Protein AF-A0A519THT0-F1 (afdb_monomer)

Nearest PDB structures (foldseek):
  8hnq-assembly1_A  TM=5.174E-01  e=2.083E-07  Devosia sp. D6-9
  3uyi-assembly1_A-2  TM=4.820E-01  e=3.586E-03  Rauvolfia serpentina
  7ot8-assembly1_A  TM=5.980E-01  e=1.316E+00  synthetic construct
  2n75-assembly1_A  TM=4.771E-01  e=3.332E+00  synthetic construct
  2rgw-assembly1_A  TM=4.534E-01  e=4.961E+00  unclassified

Secondary structure (DSSP, 8-state):
---------SEEEETTTEEEES--EEGGGSSSGGG-SS-S-HHHHHHHHHHHHHTT---EE-BS-S-TTS-HHHHHHHHHHHHHTTS-S-EEEES--HHHHHHHHTTS-EEEEE----SS----

Solvent-accessible surface area (backbone atoms only — not comparable to full-atom values): 7586 Å² total; per-residue (Å²): 134,84,83,78,75,82,81,74,68,68,55,46,64,50,96,81,78,46,74,30,36,61,61,58,43,70,51,61,78,52,33,12,80,92,47,37,28,73,35,95,50,61,68,57,35,49,51,52,54,52,50,43,43,76,74,56,32,72,35,75,48,57,54,72,66,38,43,92,91,62,63,65,67,60,55,47,53,50,53,41,48,39,34,75,72,64,79,34,94,79,43,35,39,31,76,68,56,72,67,56,49,56,56,48,53,77,69,44,75,70,79,45,75,54,59,77,70,49,98,93,37,80,68,128

Foldseek 3Di:
DDPPPPDDDQWDDDPNHDIFGPDAAELQVCAPDPSAHHHPDNVVSVVVVVVCVVVRGPHYDYALGRYDPDDSVVSLQVVLVCCVVVVDVAYEHEQDDPVVQVVSVVRDDHPYYHYDDDPVDHDD

Mean predicted aligned error: 9.35 Å

Structure (mmCIF, N/CA/C/O backbone):
data_AF-A0A519THT0-F1
#
_entry.id   AF-A0A519THT0-F1
#
loop_
_atom_site.group_PDB
_atom_site.id
_atom_site.type_symbol
_atom_site.label_atom_id
_atom_site.label_alt_id
_atom_site.label_comp_id
_atom_site.label_asym_id
_atom_site.label_entity_id
_atom_site.label_seq_id
_atom_site.pdbx_PDB_ins_code
_atom_site.Cartn_x
_atom_site.Cartn_y
_atom_site.Cartn_z
_atom_site.occupancy
_atom_site.B_iso_or_equiv
_atom_site.auth_seq_id
_atom_site.auth_comp_id
_atom_site.auth_asym_id
_atom_site.auth_atom_id
_atom_site.pdbx_PDB_model_num
ATOM 1 N N . MET A 1 1 ? -19.503 -31.450 26.433 1.00 46.41 1 MET A N 1
ATOM 2 C CA . MET A 1 1 ? -18.396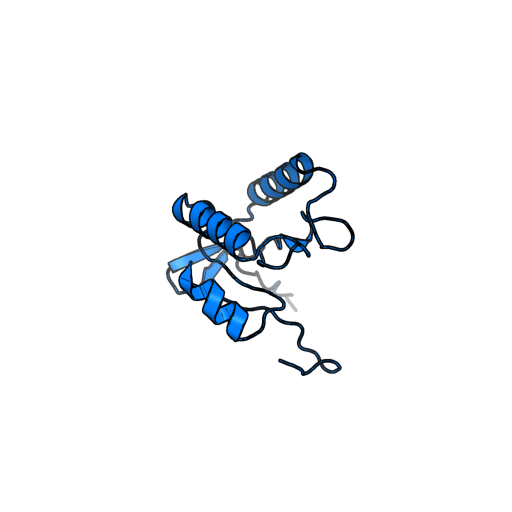 -30.512 26.153 1.00 46.41 1 MET A CA 1
ATOM 3 C C . MET A 1 1 ? -18.936 -29.473 25.184 1.00 46.41 1 MET A C 1
ATOM 5 O O . MET A 1 1 ? -19.225 -29.839 24.055 1.00 46.41 1 MET A O 1
ATOM 9 N N . ALA A 1 2 ? -19.204 -28.247 25.638 1.00 48.91 2 ALA A N 1
ATOM 10 C CA . ALA A 1 2 ? -19.661 -27.181 24.749 1.00 48.91 2 ALA A CA 1
ATOM 11 C C . ALA A 1 2 ? -18.445 -26.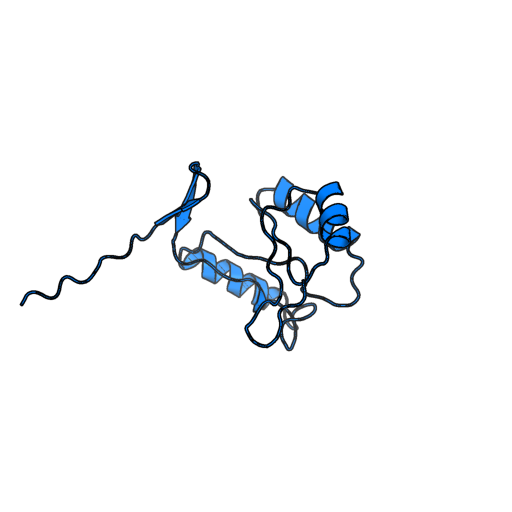638 23.994 1.00 48.91 2 ALA A C 1
ATOM 13 O O . ALA A 1 2 ? -17.479 -26.198 24.614 1.00 48.91 2 ALA A O 1
ATOM 14 N N . THR A 1 3 ? -18.465 -26.734 22.670 1.00 49.28 3 THR A N 1
ATOM 15 C CA . THR A 1 3 ? -17.427 -26.172 21.811 1.00 49.28 3 THR A CA 1
ATOM 16 C C . THR A 1 3 ? -17.593 -24.659 21.825 1.00 49.28 3 THR A C 1
ATOM 18 O O . THR A 1 3 ? -18.496 -24.123 21.188 1.00 49.28 3 THR A O 1
ATOM 21 N N . THR A 1 4 ? -16.770 -23.957 22.597 1.00 54.94 4 THR A N 1
ATOM 22 C CA . THR A 1 4 ? -16.715 -22.497 22.550 1.00 54.94 4 THR A CA 1
ATOM 23 C C . THR A 1 4 ? -16.093 -22.112 21.212 1.00 54.94 4 THR A C 1
ATOM 25 O O . THR A 1 4 ? -14.878 -22.195 21.038 1.00 54.94 4 THR A O 1
ATOM 28 N N . THR A 1 5 ? -16.912 -21.743 20.229 1.00 58.72 5 THR A N 1
ATOM 29 C CA . THR A 1 5 ? -16.418 -21.128 18.997 1.00 58.72 5 THR A CA 1
ATOM 30 C C . THR A 1 5 ? -15.778 -19.808 19.402 1.00 58.72 5 THR A C 1
ATOM 32 O O . THR A 1 5 ? -16.471 -18.885 19.829 1.00 58.72 5 THR A O 1
ATOM 35 N N . ALA A 1 6 ? -14.449 -19.728 19.354 1.00 57.91 6 ALA A N 1
ATOM 36 C CA . ALA A 1 6 ? -13.750 -18.479 19.606 1.00 57.91 6 ALA A CA 1
ATOM 37 C C . ALA A 1 6 ? -14.253 -17.435 18.595 1.00 57.91 6 ALA A C 1
ATOM 39 O O . ALA A 1 6 ? -14.012 -17.548 17.394 1.00 57.91 6 ALA A O 1
ATOM 40 N N . SER A 1 7 ? -15.007 -16.450 19.083 1.00 71.75 7 SER A N 1
ATOM 41 C CA . SER A 1 7 ? -15.463 -15.308 18.298 1.00 71.75 7 SER A CA 1
ATOM 42 C C . SER A 1 7 ? -14.260 -14.417 18.025 1.00 71.75 7 SER A C 1
ATOM 44 O O . SER A 1 7 ? -13.730 -13.774 18.932 1.00 71.75 7 SER A O 1
ATOM 46 N N . TYR A 1 8 ? -13.819 -14.389 16.775 1.00 72.50 8 TYR A N 1
ATOM 47 C CA . TYR A 1 8 ? -12.739 -13.519 16.351 1.00 72.50 8 TYR A CA 1
ATOM 48 C C . TYR A 1 8 ? -13.248 -12.061 16.248 1.00 72.50 8 TYR A C 1
ATOM 50 O O . TYR A 1 8 ? -14.294 -11.845 15.631 1.00 72.50 8 TYR A O 1
ATOM 58 N N . PRO A 1 9 ? -12.564 -11.044 16.819 1.00 81.88 9 PRO A N 1
ATOM 59 C CA . PRO A 1 9 ? -13.058 -9.669 16.775 1.00 81.88 9 PRO A CA 1
ATOM 60 C C . PRO A 1 9 ? -13.040 -9.128 15.342 1.00 81.88 9 PRO A C 1
ATOM 62 O O . PRO A 1 9 ? -11.991 -9.122 14.693 1.00 81.88 9 PRO A O 1
ATOM 65 N N . ALA A 1 10 ? -14.184 -8.622 14.875 1.00 89.06 10 ALA A N 1
ATOM 66 C CA . ALA A 1 10 ? -14.337 -8.086 13.521 1.00 89.06 10 ALA A CA 1
ATOM 67 C C . ALA A 1 10 ? -13.394 -6.905 13.225 1.00 89.06 10 ALA A C 1
ATOM 69 O O . ALA A 1 10 ? -13.063 -6.668 12.066 1.00 89.06 10 ALA A O 1
ATOM 70 N N . THR A 1 11 ? -12.925 -6.205 14.262 1.00 91.19 11 THR A N 1
ATOM 71 C CA . THR A 1 11 ? -12.049 -5.035 14.157 1.00 91.19 11 THR A CA 1
ATOM 72 C C . THR A 1 11 ? -10.774 -5.167 14.992 1.00 91.19 11 THR A C 1
ATOM 74 O O . THR A 1 11 ? -10.653 -6.039 15.862 1.00 91.19 11 THR A O 1
ATOM 77 N N . PHE A 1 12 ? -9.794 -4.314 14.702 1.00 89.38 12 PHE A N 1
ATOM 78 C CA . PHE A 1 12 ? -8.540 -4.163 15.436 1.00 89.38 12 PHE A CA 1
ATOM 79 C C . PHE A 1 12 ? -8.086 -2.707 15.429 1.00 89.38 12 PHE A C 1
ATOM 81 O O . PHE A 1 12 ? -8.237 -2.034 14.414 1.00 89.38 12 PHE A O 1
ATOM 88 N N . THR A 1 13 ? -7.494 -2.238 16.524 1.00 89.75 13 THR A N 1
ATOM 89 C CA . THR A 1 13 ? -6.935 -0.885 16.604 1.00 89.75 13 THR A CA 1
ATOM 90 C C . THR A 1 13 ? -5.418 -0.942 16.467 1.00 89.75 13 THR A C 1
ATOM 92 O O . THR A 1 13 ? -4.723 -1.466 17.335 1.00 89.75 13 THR A O 1
ATOM 95 N N . ILE A 1 14 ? -4.911 -0.401 15.364 1.00 82.94 14 ILE A N 1
ATOM 96 C CA . ILE A 1 14 ? -3.488 -0.204 15.087 1.00 82.94 14 ILE A CA 1
ATOM 97 C C . ILE A 1 14 ? -3.082 1.146 15.687 1.00 82.94 14 ILE A C 1
ATOM 99 O O . ILE A 1 14 ? -3.808 2.125 15.536 1.00 82.94 14 ILE A O 1
ATOM 103 N N . GLY A 1 15 ? -1.956 1.205 16.401 1.00 79.62 15 GLY A N 1
ATOM 104 C CA . GLY A 1 15 ? -1.402 2.470 16.916 1.00 79.62 15 GLY A CA 1
ATOM 105 C C . GLY A 1 15 ? -2.225 3.178 18.005 1.00 79.62 15 GLY A C 1
ATOM 106 O O . GLY A 1 15 ? -1.817 4.229 18.480 1.00 79.62 15 GLY A O 1
ATOM 107 N N . GLY A 1 16 ? -3.348 2.598 18.442 1.00 86.44 16 GLY A N 1
ATOM 108 C CA . GLY A 1 16 ? -4.235 3.162 19.468 1.00 86.44 16 GLY A CA 1
ATOM 109 C C . GLY A 1 16 ? -5.341 4.080 18.934 1.00 86.44 16 GLY A C 1
ATOM 110 O O . GLY A 1 16 ? -6.281 4.370 19.669 1.00 86.44 16 GLY A O 1
ATOM 111 N N . ASP A 1 17 ? -5.286 4.479 17.665 1.00 83.81 17 ASP A N 1
ATOM 112 C CA . ASP A 1 17 ? -6.198 5.463 17.069 1.00 83.81 17 ASP A CA 1
ATOM 113 C C . ASP A 1 17 ? -6.766 5.043 15.698 1.00 83.81 17 ASP A C 1
ATOM 115 O O . ASP A 1 17 ? -7.796 5.565 15.266 1.00 83.81 17 ASP A O 1
ATOM 119 N N . LEU A 1 18 ? -6.159 4.066 15.014 1.00 81.69 18 LEU A N 1
ATOM 120 C CA . LEU A 1 18 ? -6.635 3.550 13.731 1.00 81.69 18 LEU A CA 1
ATOM 121 C C . LEU A 1 18 ? -7.369 2.220 13.912 1.00 81.69 18 LEU A C 1
ATOM 123 O O . LEU A 1 18 ? -6.758 1.156 13.963 1.00 81.69 18 LEU A O 1
ATOM 127 N N . THR A 1 19 ? -8.699 2.267 13.965 1.00 88.69 19 THR A N 1
ATOM 128 C CA . THR A 1 19 ? -9.515 1.045 13.971 1.00 88.69 19 THR A CA 1
ATOM 129 C C . THR A 1 19 ? -9.796 0.572 12.549 1.00 88.69 19 THR A C 1
ATOM 131 O O . THR A 1 19 ? -10.405 1.288 11.759 1.00 88.69 19 THR A O 1
ATOM 134 N N . VAL A 1 20 ? -9.378 -0.653 12.241 1.00 87.12 20 VAL A N 1
ATOM 135 C CA . VAL A 1 20 ? -9.595 -1.334 10.960 1.00 87.12 20 VAL A CA 1
ATOM 136 C C . VAL A 1 20 ? -10.473 -2.563 11.150 1.00 87.12 20 VAL A C 1
ATOM 138 O O . VAL A 1 20 ? -10.528 -3.142 12.236 1.00 87.12 20 VAL A O 1
ATOM 141 N N . ASN A 1 21 ? -11.138 -2.994 10.086 1.00 88.06 21 ASN A N 1
ATOM 142 C CA . ASN A 1 21 ? -11.699 -4.331 9.997 1.00 88.06 21 ASN A CA 1
ATOM 143 C C . ASN A 1 21 ? -10.546 -5.324 9.907 1.00 88.06 21 ASN A C 1
ATOM 145 O O . ASN A 1 21 ? -9.500 -5.035 9.328 1.00 88.06 21 ASN A O 1
ATOM 149 N N . ARG A 1 22 ? -10.706 -6.496 10.521 1.00 87.25 22 ARG A N 1
ATOM 150 C CA . ARG A 1 22 ? -9.577 -7.417 10.634 1.00 87.25 22 ARG A CA 1
ATOM 151 C C . ARG A 1 22 ? -9.111 -7.943 9.279 1.00 87.25 22 ARG A C 1
ATOM 153 O O . ARG A 1 22 ? -7.923 -8.174 9.080 1.00 87.25 22 ARG A O 1
ATOM 160 N N . LEU A 1 23 ? -10.044 -8.163 8.362 1.00 85.56 23 LEU A N 1
ATOM 161 C CA . LEU A 1 23 ? -9.699 -8.608 7.022 1.00 85.5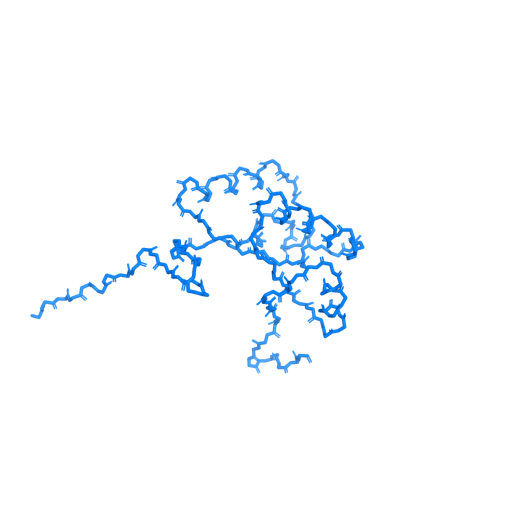6 23 LEU A CA 1
ATOM 162 C C . LEU A 1 23 ? -9.234 -7.402 6.201 1.00 85.56 23 LEU A C 1
ATOM 164 O O . LEU A 1 23 ? -10.031 -6.528 5.862 1.00 85.56 23 LEU A O 1
ATOM 168 N N . GLY A 1 24 ? -7.932 -7.371 5.920 1.00 85.00 24 GLY A N 1
ATOM 169 C CA . GLY A 1 24 ? -7.307 -6.431 4.997 1.00 85.00 24 GLY A CA 1
ATOM 170 C C . GLY A 1 24 ? -7.190 -6.992 3.577 1.00 85.00 24 GLY A C 1
ATOM 171 O O . GLY A 1 24 ? -7.458 -8.170 3.334 1.00 85.00 24 GLY A O 1
ATOM 172 N N . TYR A 1 25 ? -6.750 -6.154 2.642 1.00 84.56 25 TYR A N 1
ATOM 173 C CA . TYR A 1 25 ? -6.476 -6.536 1.256 1.00 84.56 25 TYR A CA 1
ATOM 174 C C . TYR A 1 25 ? -5.027 -6.217 0.882 1.00 84.56 25 TYR A C 1
ATOM 176 O O . TYR A 1 25 ? -4.620 -5.066 0.960 1.00 84.56 25 TYR A O 1
ATOM 184 N N . GLY A 1 26 ? -4.257 -7.218 0.453 1.00 85.31 26 GLY A N 1
ATOM 185 C CA . GLY A 1 26 ? -2.913 -7.006 -0.093 1.00 85.31 26 GLY A CA 1
ATOM 186 C C . GLY A 1 26 ? -2.967 -6.674 -1.585 1.00 85.31 26 GLY A C 1
ATOM 187 O O . GLY A 1 26 ? -3.438 -7.486 -2.386 1.00 85.31 26 GLY A O 1
ATOM 188 N N . ALA A 1 27 ? -2.447 -5.512 -1.975 1.00 83.38 27 ALA A N 1
ATOM 189 C CA . ALA A 1 27 ? -2.505 -4.985 -3.340 1.00 83.38 27 ALA A CA 1
ATOM 190 C C . ALA A 1 27 ? -1.570 -5.688 -4.344 1.00 83.38 27 ALA A C 1
ATOM 192 O O . ALA A 1 27 ? -1.604 -5.415 -5.538 1.00 83.38 27 ALA A O 1
ATOM 193 N N . MET A 1 28 ? -0.791 -6.675 -3.910 1.00 83.25 28 MET A N 1
ATOM 194 C CA . MET A 1 28 ? 0.117 -7.446 -4.767 1.00 83.25 28 MET A CA 1
ATOM 195 C C . MET A 1 28 ? -0.571 -8.129 -5.965 1.00 83.25 28 MET A C 1
ATOM 197 O O . MET A 1 28 ? 0.088 -8.492 -6.933 1.00 83.25 28 MET A O 1
ATOM 201 N N . ARG A 1 29 ? -1.891 -8.355 -5.911 1.00 80.69 29 ARG A N 1
ATOM 202 C CA . ARG A 1 29 ? -2.651 -9.041 -6.975 1.00 80.69 29 ARG A CA 1
ATOM 203 C C . ARG A 1 29 ? -3.335 -8.116 -7.980 1.00 80.69 29 ARG A C 1
ATOM 205 O O . ARG A 1 29 ? -3.914 -8.632 -8.929 1.00 80.69 29 ARG A O 1
ATOM 212 N N . ILE A 1 30 ? -3.241 -6.797 -7.813 1.00 83.25 30 ILE A N 1
ATOM 213 C CA . ILE A 1 30 ? -3.707 -5.818 -8.814 1.00 83.25 30 ILE A CA 1
ATOM 214 C C . ILE A 1 30 ? -2.587 -5.340 -9.750 1.00 83.25 30 ILE A C 1
ATOM 216 O O . ILE A 1 30 ? -2.771 -4.379 -10.498 1.00 83.25 30 ILE A O 1
ATOM 220 N N . THR A 1 31 ? -1.432 -6.002 -9.703 1.00 80.50 31 THR A N 1
ATOM 221 C CA . THR A 1 31 ? -0.244 -5.699 -10.506 1.00 80.50 31 THR A CA 1
ATOM 222 C C . THR A 1 31 ? -0.140 -6.633 -11.717 1.00 80.50 31 THR A C 1
ATOM 224 O O . THR A 1 31 ? -1.016 -7.463 -11.975 1.00 80.50 31 THR A O 1
ATOM 227 N N . GLY A 1 32 ? 0.917 -6.467 -12.510 1.00 76.50 32 GLY A N 1
ATOM 228 C CA . GLY A 1 32 ? 1.162 -7.217 -13.735 1.00 76.50 32 GLY A CA 1
ATOM 229 C C . GLY A 1 32 ? 1.514 -8.695 -13.544 1.00 76.50 32 GLY A C 1
ATOM 230 O O . GLY A 1 32 ? 1.445 -9.289 -12.462 1.00 76.50 32 GLY A O 1
ATOM 231 N N . LYS A 1 33 ? 1.870 -9.336 -14.664 1.00 76.19 33 LYS A N 1
ATOM 232 C CA . LYS A 1 33 ? 2.144 -10.777 -14.723 1.00 76.19 33 LYS A CA 1
ATOM 233 C C . LYS A 1 33 ? 3.208 -11.161 -13.697 1.00 76.19 33 LYS A C 1
ATOM 235 O O . LYS A 1 33 ? 4.315 -10.637 -13.702 1.00 76.19 33 LYS A O 1
ATOM 240 N N . GLY A 1 34 ? 2.875 -12.150 -12.871 1.00 74.31 34 GLY A N 1
ATOM 241 C CA . GLY A 1 34 ? 3.791 -12.647 -11.857 1.00 74.31 34 GLY A CA 1
ATOM 242 C C . GLY A 1 34 ? 4.124 -11.602 -10.802 1.00 74.31 34 GLY A C 1
ATOM 243 O O . GLY A 1 34 ? 5.266 -11.622 -10.385 1.00 74.31 34 GLY A O 1
ATOM 244 N N . ILE A 1 35 ? 3.148 -10.761 -10.413 1.00 71.69 35 ILE A N 1
ATOM 245 C CA . ILE A 1 35 ? 3.149 -9.724 -9.353 1.00 71.69 35 ILE A CA 1
ATOM 246 C C . ILE A 1 35 ? 3.955 -8.443 -9.633 1.00 71.69 35 ILE A C 1
ATOM 248 O O . ILE A 1 35 ? 4.069 -7.597 -8.747 1.00 71.69 35 ILE A O 1
ATOM 252 N N . TRP A 1 36 ? 4.467 -8.266 -10.853 1.00 70.81 36 TRP A N 1
ATOM 253 C CA . TRP A 1 36 ? 5.348 -7.152 -11.214 1.00 70.81 36 TRP A CA 1
ATOM 254 C C . TRP A 1 36 ? 4.807 -6.321 -12.376 1.00 70.81 36 TRP A C 1
ATOM 256 O O . TRP A 1 36 ? 4.280 -6.860 -13.351 1.00 70.81 36 TRP A O 1
ATOM 266 N N . GLY A 1 37 ? 5.040 -5.012 -12.309 1.00 67.69 37 GLY A N 1
ATOM 267 C CA . GLY A 1 37 ? 4.709 -4.044 -13.347 1.00 67.69 37 GLY A CA 1
ATOM 268 C C . GLY A 1 37 ? 3.228 -3.652 -13.365 1.00 67.69 37 GLY A C 1
ATOM 269 O O . GLY A 1 3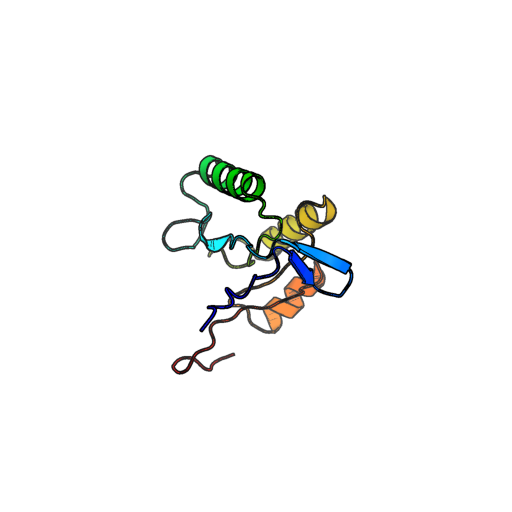7 ? 2.444 -4.096 -12.521 1.00 67.69 37 GLY A O 1
ATOM 270 N N . PRO A 1 38 ? 2.823 -2.821 -14.339 1.00 74.31 38 PRO A N 1
ATOM 271 C CA . PRO A 1 38 ? 1.427 -2.441 -14.507 1.00 74.31 38 PRO A CA 1
ATOM 272 C C . PRO A 1 38 ? 0.547 -3.665 -14.840 1.00 74.31 38 PRO A C 1
ATOM 274 O O . PRO A 1 38 ? 1.000 -4.575 -15.546 1.00 74.31 38 PRO A O 1
ATOM 277 N N . PRO A 1 39 ? -0.712 -3.708 -14.360 1.00 81.06 39 PRO A N 1
ATOM 278 C CA . PRO A 1 39 ? -1.664 -4.742 -14.752 1.00 81.06 39 PRO A CA 1
ATOM 279 C C . PRO A 1 39 ? -1.969 -4.667 -16.252 1.00 81.06 39 PRO A C 1
ATOM 281 O O . PRO A 1 39 ? -1.923 -3.600 -16.860 1.00 81.06 39 PRO A O 1
ATOM 284 N N . ALA A 1 40 ? -2.333 -5.806 -16.846 1.00 84.38 40 ALA A N 1
ATOM 285 C CA . ALA A 1 40 ? -2.770 -5.848 -18.244 1.00 84.38 40 ALA A CA 1
ATOM 286 C C . ALA A 1 40 ? -4.089 -5.083 -18.475 1.00 84.38 40 ALA A C 1
ATOM 288 O O . ALA A 1 40 ? -4.313 -4.567 -19.565 1.00 84.38 40 ALA A O 1
ATOM 289 N N . ASP A 1 41 ? -4.937 -5.007 -17.446 1.00 85.94 41 ASP A N 1
ATOM 290 C CA . ASP A 1 41 ? -6.181 -4.239 -17.423 1.00 85.94 41 ASP A CA 1
ATOM 291 C C . ASP A 1 41 ? -6.215 -3.395 -16.142 1.00 85.94 41 ASP A C 1
ATOM 293 O O . ASP A 1 41 ? -6.428 -3.899 -15.037 1.00 85.94 41 ASP A O 1
ATOM 297 N N . HIS A 1 42 ? -5.958 -2.099 -16.297 1.00 83.38 42 HIS A N 1
ATOM 298 C CA . HIS A 1 42 ? -5.965 -1.135 -15.200 1.00 83.38 42 HIS A CA 1
ATOM 299 C C . HIS A 1 42 ? -7.362 -0.952 -14.586 1.00 83.38 42 HIS A C 1
ATOM 301 O O . HIS A 1 42 ? -7.496 -0.813 -13.367 1.00 83.38 42 HIS A O 1
ATOM 307 N N . ASP A 1 43 ? -8.413 -0.988 -15.406 1.00 87.25 43 ASP A N 1
ATOM 308 C CA . ASP A 1 43 ? -9.779 -0.760 -14.940 1.00 87.25 43 ASP A CA 1
ATOM 309 C C . ASP A 1 43 ? -10.297 -1.954 -14.135 1.00 87.25 43 ASP A C 1
ATOM 311 O O . ASP A 1 43 ? -11.041 -1.771 -13.168 1.00 87.25 43 ASP A O 1
ATOM 315 N N . GLU A 1 44 ? -9.871 -3.173 -14.474 1.00 89.12 44 GLU A N 1
ATOM 316 C CA . GLU A 1 44 ? -10.155 -4.357 -13.660 1.00 89.12 44 GLU A CA 1
ATOM 317 C C . GLU A 1 44 ? -9.497 -4.273 -12.281 1.00 89.12 44 GLU A C 1
ATOM 319 O O . GLU A 1 44 ? -10.160 -4.523 -11.274 1.00 89.12 44 GLU A O 1
ATOM 324 N N . SER A 1 45 ? -8.243 -3.826 -12.200 1.00 85.12 45 SER A N 1
ATOM 325 C CA . SER A 1 45 ? -7.577 -3.587 -10.914 1.00 85.12 45 SER A CA 1
ATOM 326 C C . SER A 1 45 ? -8.351 -2.592 -10.038 1.00 85.12 45 SER A C 1
ATOM 328 O O . SER A 1 45 ? -8.532 -2.824 -8.839 1.00 85.12 45 SER A O 1
ATOM 330 N N . ILE A 1 46 ? -8.902 -1.526 -10.632 1.00 86.25 46 ILE A N 1
ATOM 331 C CA . ILE A 1 46 ? -9.786 -0.588 -9.922 1.00 86.25 46 ILE A CA 1
ATOM 332 C C . ILE A 1 46 ? -11.081 -1.276 -9.466 1.00 86.25 46 ILE A C 1
ATOM 334 O O . ILE A 1 46 ? -11.531 -1.044 -8.340 1.00 86.25 46 ILE A O 1
ATOM 338 N N . ARG A 1 47 ? -11.704 -2.113 -10.308 1.00 90.00 47 ARG A N 1
ATOM 339 C CA . ARG A 1 47 ? -12.922 -2.859 -9.939 1.00 90.00 47 ARG A CA 1
ATOM 340 C C . ARG A 1 47 ? -12.670 -3.798 -8.759 1.00 90.00 47 ARG A C 1
ATOM 342 O O . ARG A 1 47 ? -13.491 -3.832 -7.842 1.00 90.00 47 ARG A O 1
ATOM 349 N N . VAL A 1 48 ? -11.526 -4.479 -8.723 1.00 90.31 48 VAL A N 1
ATOM 350 C CA . VAL A 1 48 ? -11.118 -5.337 -7.599 1.00 90.31 48 VAL A CA 1
ATOM 351 C C . VAL A 1 48 ? -10.978 -4.533 -6.304 1.00 90.31 48 VAL A C 1
ATOM 353 O O . VAL A 1 48 ? -11.531 -4.936 -5.279 1.00 90.31 48 VAL A O 1
ATOM 356 N N . LEU A 1 49 ? -10.311 -3.374 -6.342 1.00 86.38 49 LEU A N 1
ATOM 357 C CA . LEU A 1 49 ? -10.178 -2.501 -5.169 1.00 86.38 49 LEU A CA 1
ATOM 358 C C . LEU A 1 49 ? -11.537 -2.015 -4.655 1.00 86.38 49 LEU A C 1
ATOM 360 O O . LEU A 1 49 ? -11.814 -2.106 -3.459 1.00 86.38 49 LEU A O 1
ATOM 364 N N . LYS A 1 50 ? -12.415 -1.554 -5.555 1.00 88.31 50 LYS A N 1
ATOM 365 C CA . LYS A 1 50 ? -13.781 -1.145 -5.193 1.00 88.31 50 LYS A CA 1
ATOM 366 C C . LYS A 1 50 ? -14.543 -2.293 -4.541 1.00 88.31 50 LYS A C 1
ATOM 368 O O . LYS A 1 50 ? -15.160 -2.103 -3.496 1.00 88.31 50 LYS A O 1
ATOM 373 N N . ARG A 1 51 ? -14.436 -3.500 -5.103 1.00 90.50 51 ARG A N 1
ATOM 374 C CA . ARG A 1 51 ? -15.089 -4.684 -4.550 1.00 90.50 51 ARG A CA 1
ATOM 375 C C . ARG A 1 51 ? -14.567 -5.046 -3.159 1.00 90.50 51 ARG A C 1
ATOM 377 O O . ARG A 1 51 ? -15.361 -5.431 -2.307 1.00 90.50 51 ARG A O 1
ATOM 384 N N . ALA A 1 52 ? -13.266 -4.909 -2.904 1.00 86.12 52 ALA A N 1
ATOM 385 C CA . ALA A 1 52 ? -12.701 -5.127 -1.572 1.00 86.12 52 ALA A CA 1
ATOM 386 C C . ALA A 1 52 ? -13.323 -4.170 -0.539 1.00 86.12 52 ALA A C 1
ATOM 388 O O . ALA A 1 52 ? -13.738 -4.609 0.534 1.00 86.12 52 ALA A O 1
ATOM 389 N N . VAL A 1 53 ? -13.474 -2.890 -0.892 1.00 87.94 53 VAL A N 1
ATOM 390 C CA . VAL A 1 53 ? -14.129 -1.887 -0.036 1.00 87.94 53 VAL A CA 1
ATOM 391 C C . VAL A 1 53 ? -15.603 -2.224 0.209 1.00 87.94 53 VAL A C 1
ATOM 393 O O . VAL A 1 53 ? -16.056 -2.183 1.350 1.00 87.94 53 VAL A O 1
ATOM 396 N N . GLU A 1 54 ? -16.350 -2.628 -0.823 1.00 89.62 54 GLU A N 1
ATOM 397 C CA . GLU A 1 54 ? -17.750 -3.072 -0.686 1.00 89.62 54 GLU A CA 1
ATOM 398 C C . GLU A 1 54 ? -17.911 -4.282 0.244 1.00 89.62 54 GLU A C 1
ATOM 400 O O . GLU A 1 54 ? -18.931 -4.421 0.918 1.00 89.62 54 GLU A O 1
ATOM 405 N N . LEU A 1 55 ? -16.909 -5.164 0.289 1.00 90.00 55 LEU A N 1
ATOM 406 C CA . LEU A 1 55 ? -16.860 -6.313 1.197 1.00 90.00 55 LEU A CA 1
ATOM 407 C C . LEU A 1 55 ? -16.465 -5.928 2.632 1.00 90.00 55 LEU A C 1
ATOM 409 O O . LEU A 1 55 ? -16.366 -6.797 3.497 1.00 90.00 55 LEU A O 1
ATOM 413 N N . GLY A 1 56 ? -16.255 -4.638 2.896 1.00 84.38 56 GLY A N 1
ATOM 414 C CA . GLY A 1 56 ? -15.890 -4.118 4.203 1.00 84.38 56 GLY A CA 1
ATOM 415 C C . GLY A 1 56 ? -14.386 -4.085 4.452 1.00 84.38 56 GLY A C 1
ATOM 416 O O . GLY A 1 56 ? -13.985 -3.912 5.595 1.00 84.38 56 GLY A O 1
ATOM 417 N N . VAL A 1 57 ? -13.520 -4.227 3.449 1.00 86.62 57 VAL A N 1
ATOM 418 C CA . VAL A 1 57 ? -12.093 -3.955 3.666 1.00 86.62 57 VAL A CA 1
ATOM 419 C C . VAL A 1 57 ? -11.884 -2.449 3.815 1.00 86.62 57 VAL A C 1
ATOM 421 O O . VAL A 1 57 ? -12.271 -1.667 2.953 1.00 86.62 57 VAL A O 1
ATOM 424 N N . ASN A 1 58 ? -11.225 -2.038 4.896 1.00 85.31 58 ASN A N 1
ATOM 425 C CA . ASN A 1 58 ? -10.792 -0.653 5.117 1.00 85.31 58 ASN A CA 1
ATOM 426 C C . ASN A 1 58 ? -9.298 -0.551 5.474 1.00 85.31 58 ASN A C 1
ATOM 428 O O . ASN A 1 58 ? -8.827 0.502 5.895 1.00 85.31 58 ASN A O 1
ATOM 432 N N . PHE A 1 59 ? -8.565 -1.650 5.296 1.00 85.88 59 PHE A N 1
ATOM 433 C CA . PHE A 1 59 ? -7.118 -1.712 5.413 1.00 85.88 59 PHE A CA 1
ATOM 434 C C . PHE A 1 59 ? -6.564 -2.380 4.158 1.00 85.88 59 PHE A C 1
ATOM 436 O O . PHE A 1 59 ? -6.764 -3.577 3.946 1.00 85.88 59 PHE A O 1
ATOM 443 N N . ILE A 1 60 ? -5.921 -1.590 3.304 1.00 81.56 60 ILE A N 1
ATOM 444 C CA . ILE A 1 60 ? -5.273 -2.067 2.085 1.00 81.56 60 ILE A CA 1
ATOM 445 C C . ILE A 1 60 ? -3.770 -1.954 2.305 1.00 81.56 60 ILE A C 1
ATOM 447 O O . ILE A 1 60 ? -3.256 -0.862 2.534 1.00 81.56 60 ILE A O 1
ATOM 451 N N . ASP A 1 61 ? -3.094 -3.093 2.268 1.00 78.12 61 ASP A N 1
ATOM 452 C CA . ASP A 1 61 ? -1.644 -3.189 2.323 1.00 78.12 61 ASP A CA 1
ATOM 453 C C . ASP A 1 61 ? -1.086 -3.040 0.906 1.00 78.12 61 ASP A C 1
ATOM 455 O O . ASP 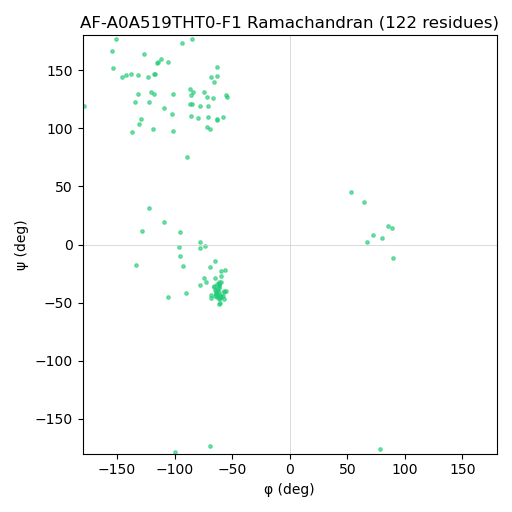A 1 61 ? -1.542 -3.700 -0.033 1.00 78.12 61 ASP A O 1
ATOM 459 N N . THR A 1 62 ? -0.121 -2.143 0.744 1.00 67.00 62 THR A N 1
ATOM 460 C CA . THR A 1 62 ? 0.585 -1.911 -0.515 1.00 67.00 62 THR A CA 1
ATOM 461 C C . THR A 1 62 ? 2.072 -1.892 -0.226 1.00 67.00 62 THR A C 1
ATOM 463 O O . THR A 1 62 ? 2.482 -1.342 0.795 1.00 67.00 62 THR A O 1
ATOM 466 N N . ALA A 1 63 ? 2.873 -2.384 -1.160 1.00 63.34 63 ALA A N 1
ATOM 467 C CA . ALA A 1 63 ? 4.306 -2.170 -1.143 1.00 63.34 63 ALA A CA 1
ATOM 468 C C . ALA A 1 63 ? 4.753 -1.370 -2.367 1.00 63.34 63 ALA A C 1
ATOM 470 O O . ALA A 1 63 ? 4.195 -1.515 -3.449 1.00 63.34 63 ALA A O 1
ATOM 471 N N . ASP A 1 64 ? 5.786 -0.554 -2.190 1.00 58.44 64 ASP A N 1
ATOM 472 C CA . ASP A 1 64 ? 6.393 0.268 -3.245 1.00 58.44 64 ASP A CA 1
ATOM 473 C C . ASP A 1 64 ? 6.950 -0.549 -4.434 1.00 58.44 64 ASP A C 1
ATOM 475 O O . ASP A 1 64 ? 6.960 -0.097 -5.578 1.00 58.44 64 ASP A O 1
ATOM 479 N N . SER A 1 65 ? 7.347 -1.804 -4.203 1.00 54.81 65 SER A N 1
ATOM 480 C CA . SER A 1 65 ? 8.015 -2.631 -5.211 1.00 54.81 65 SER A CA 1
ATOM 481 C C . SER A 1 65 ? 7.022 -3.423 -6.072 1.00 54.81 65 SER A C 1
ATOM 483 O O . SER A 1 65 ? 6.857 -4.630 -5.916 1.00 54.81 65 SER A O 1
ATOM 485 N N . TYR A 1 66 ? 6.346 -2.744 -7.005 1.00 53.69 66 TYR A N 1
ATOM 486 C CA . TYR A 1 66 ? 5.510 -3.392 -8.030 1.00 53.69 66 TYR A CA 1
ATOM 487 C C . TYR A 1 66 ? 5.924 -3.053 -9.465 1.00 53.69 66 TYR A C 1
ATOM 489 O O . TYR A 1 66 ? 5.090 -3.062 -10.368 1.00 53.69 66 TYR A O 1
ATOM 497 N N . GLY A 1 67 ? 7.206 -2.807 -9.742 1.00 53.62 67 GLY A N 1
ATOM 498 C CA . GLY A 1 67 ? 7.643 -2.647 -11.129 1.00 53.62 67 GLY A CA 1
ATOM 499 C C . GLY A 1 67 ? 9.138 -2.401 -11.317 1.00 53.62 67 GLY A C 1
ATOM 500 O O . GLY A 1 67 ? 9.627 -1.361 -10.889 1.00 53.62 67 GLY A O 1
ATOM 501 N N . PRO A 1 68 ? 9.872 -3.279 -12.024 1.00 52.62 68 PRO A N 1
ATOM 502 C CA . PRO A 1 68 ? 11.169 -2.898 -12.566 1.00 52.62 68 PRO A CA 1
AT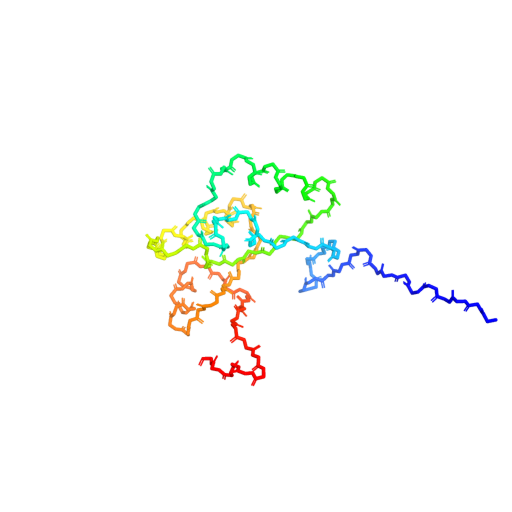OM 503 C C . PRO A 1 68 ? 10.974 -1.807 -13.637 1.00 52.62 68 PRO A C 1
ATOM 505 O O . PRO A 1 68 ? 10.067 -1.913 -14.466 1.00 52.62 68 PRO A O 1
ATOM 508 N N . ASN A 1 69 ? 11.866 -0.809 -13.662 1.00 59.84 69 ASN A N 1
ATOM 509 C CA . ASN A 1 69 ? 11.967 0.277 -14.660 1.00 59.84 69 ASN A CA 1
ATOM 510 C C . ASN A 1 69 ? 11.103 1.542 -14.456 1.00 59.84 69 ASN A C 1
ATOM 512 O O . ASN A 1 69 ? 10.988 2.333 -15.392 1.00 59.84 69 ASN A O 1
ATOM 516 N N . VAL A 1 70 ? 10.542 1.781 -13.267 1.00 62.84 70 VAL A N 1
ATOM 517 C CA . VAL A 1 70 ? 10.008 3.109 -12.895 1.00 62.84 70 VAL A CA 1
ATOM 518 C C . VAL A 1 70 ? 11.035 3.808 -11.996 1.00 62.84 70 VAL A C 1
ATOM 520 O O . VAL A 1 70 ? 11.501 3.171 -11.048 1.00 62.84 70 VAL A O 1
ATOM 523 N N . PRO A 1 71 ? 11.433 5.068 -12.272 1.00 73.44 71 PRO A N 1
ATOM 524 C CA . PRO A 1 71 ? 12.256 5.835 -11.343 1.00 73.44 71 PRO A CA 1
ATOM 525 C C . PRO A 1 71 ? 11.584 5.894 -9.972 1.00 73.44 71 PRO A C 1
ATOM 527 O O . PRO A 1 71 ? 10.405 6.232 -9.866 1.00 73.44 71 PRO A O 1
ATOM 530 N N . VAL A 1 72 ? 12.324 5.548 -8.921 1.00 74.19 72 VAL A N 1
ATOM 531 C CA . VAL A 1 72 ? 11.750 5.390 -7.579 1.00 74.19 72 VAL A CA 1
ATOM 532 C C . VAL A 1 72 ? 11.134 6.699 -7.066 1.00 74.19 72 VAL A C 1
ATOM 534 O O . VAL A 1 72 ? 10.101 6.694 -6.404 1.00 74.19 72 VAL A O 1
ATOM 537 N N . GLU A 1 73 ? 11.697 7.843 -7.458 1.00 81.12 73 GLU A N 1
ATOM 538 C CA . GLU A 1 73 ? 11.184 9.169 -7.121 1.00 81.12 73 GLU A CA 1
ATOM 539 C C . GLU A 1 73 ? 9.793 9.448 -7.705 1.00 81.12 73 GLU A C 1
ATOM 541 O O . GLU A 1 73 ? 8.990 10.129 -7.063 1.00 81.12 73 GLU A O 1
ATOM 546 N N . ASP A 1 74 ? 9.477 8.932 -8.895 1.00 78.25 74 ASP A N 1
ATOM 547 C CA . ASP A 1 74 ? 8.155 9.115 -9.505 1.00 78.25 74 ASP A CA 1
ATOM 548 C C . ASP A 1 74 ? 7.098 8.341 -8.711 1.00 78.25 74 ASP A C 1
ATOM 550 O O . ASP A 1 74 ? 6.040 8.886 -8.372 1.00 78.25 74 ASP A O 1
ATOM 554 N N . THR A 1 75 ? 7.420 7.102 -8.326 1.00 76.31 75 THR A N 1
ATOM 555 C CA . THR A 1 75 ? 6.579 6.287 -7.443 1.00 76.31 75 THR A CA 1
ATOM 556 C C . THR A 1 75 ? 6.394 6.970 -6.091 1.00 76.31 75 THR A C 1
ATOM 558 O O . THR A 1 75 ? 5.265 7.112 -5.614 1.00 76.31 75 THR A O 1
ATOM 561 N N . PHE A 1 76 ? 7.470 7.492 -5.499 1.00 84.38 76 PHE A N 1
ATOM 562 C CA . PHE A 1 76 ? 7.393 8.163 -4.207 1.00 84.38 76 PHE A CA 1
ATOM 563 C C . PHE A 1 76 ? 6.542 9.433 -4.237 1.00 84.38 76 PHE A C 1
ATOM 565 O O . PHE A 1 76 ? 5.747 9.672 -3.325 1.00 84.38 76 PHE A O 1
ATOM 572 N N . ASN A 1 77 ? 6.660 10.240 -5.292 1.00 82.06 77 ASN A N 1
ATOM 573 C CA . ASN A 1 77 ? 5.834 11.432 -5.462 1.00 82.06 77 ASN A CA 1
ATOM 574 C C . ASN A 1 77 ? 4.353 11.082 -5.647 1.00 82.06 77 ASN A C 1
ATOM 576 O O . ASN A 1 77 ? 3.489 11.759 -5.081 1.00 82.06 77 ASN A O 1
ATOM 580 N N . PHE A 1 78 ? 4.051 10.011 -6.383 1.00 82.12 78 PHE A N 1
ATOM 581 C CA . PHE A 1 78 ? 2.687 9.506 -6.516 1.00 82.12 78 PHE A CA 1
ATOM 582 C C . PHE A 1 78 ? 2.110 9.065 -5.163 1.00 82.12 78 PHE A C 1
ATOM 584 O O . PHE A 1 78 ? 1.033 9.527 -4.777 1.00 82.12 78 PHE A O 1
ATOM 591 N N . LEU A 1 79 ? 2.839 8.232 -4.411 1.00 77.38 79 LEU A N 1
ATOM 592 C CA . LEU A 1 79 ? 2.409 7.738 -3.099 1.00 77.38 79 LEU A CA 1
ATOM 593 C C . LEU A 1 79 ? 2.204 8.885 -2.104 1.00 77.38 79 LEU A C 1
ATOM 595 O O . LEU A 1 79 ? 1.179 8.939 -1.423 1.00 77.38 79 LEU A O 1
ATOM 599 N N . LYS A 1 80 ? 3.123 9.856 -2.084 1.00 82.44 80 LYS A N 1
ATOM 600 C CA . LYS A 1 80 ? 2.994 11.078 -1.285 1.00 82.44 80 LYS A CA 1
ATOM 601 C C . LYS A 1 80 ? 1.721 11.846 -1.628 1.00 82.44 80 LYS A C 1
ATOM 603 O O . LYS A 1 80 ? 1.000 12.259 -0.722 1.00 82.44 80 LYS A O 1
ATOM 608 N N . LYS A 1 81 ? 1.422 12.038 -2.917 1.00 79.00 81 LYS A N 1
ATOM 609 C CA . LYS A 1 81 ? 0.214 12.756 -3.345 1.00 79.00 81 LYS A CA 1
ATOM 610 C C . LYS A 1 81 ? -1.055 12.003 -2.952 1.00 79.00 81 LYS A C 1
ATOM 612 O O . LYS A 1 81 ? -1.968 12.611 -2.405 1.00 79.00 81 LYS A O 1
ATOM 617 N N . ALA A 1 82 ? -1.089 10.688 -3.160 1.00 71.19 82 ALA A N 1
ATOM 618 C CA . ALA A 1 82 ? -2.207 9.844 -2.747 1.00 71.19 82 ALA A CA 1
ATOM 619 C C . ALA A 1 82 ? -2.419 9.861 -1.221 1.00 71.19 82 ALA A C 1
ATOM 621 O O . ALA A 1 82 ? -3.562 9.847 -0.761 1.00 71.19 82 ALA A O 1
ATOM 622 N N . GLN A 1 83 ? -1.340 9.953 -0.434 1.00 75.12 83 GLN A N 1
ATOM 623 C CA . GLN A 1 83 ? -1.419 10.132 1.016 1.00 75.12 83 GLN A CA 1
ATOM 624 C C . GLN A 1 83 ? -1.966 11.514 1.400 1.00 75.12 83 GLN A C 1
ATOM 626 O O . GLN A 1 83 ? -2.871 11.613 2.225 1.00 75.12 83 GLN A O 1
ATOM 631 N N . GLN A 1 84 ? -1.474 12.584 0.770 1.00 81.81 84 GLN A N 1
ATOM 632 C CA . GLN A 1 84 ? -1.956 13.955 0.991 1.00 81.81 84 GLN A CA 1
ATOM 633 C C . GLN A 1 84 ? -3.433 14.135 0.616 1.00 81.81 84 GLN A C 1
ATOM 635 O O . GLN A 1 84 ? -4.146 14.886 1.278 1.00 81.81 84 GLN A O 1
ATOM 640 N N . ASP A 1 85 ? -3.895 13.421 -0.409 1.00 75.31 85 ASP A N 1
ATOM 641 C CA . ASP A 1 85 ? -5.295 13.412 -0.842 1.00 75.31 85 ASP A CA 1
ATOM 642 C C . ASP A 1 85 ? -6.196 12.536 0.045 1.00 75.31 85 ASP A C 1
ATOM 644 O O . ASP A 1 85 ? -7.407 12.478 -0.163 1.00 75.31 85 ASP A O 1
ATOM 648 N N . GLY A 1 86 ? -5.624 11.856 1.045 1.00 74.19 86 GLY A N 1
ATOM 649 C CA . GLY A 1 86 ? -6.350 11.024 2.003 1.00 74.19 86 GLY A CA 1
ATOM 650 C C . GLY A 1 86 ? -6.725 9.633 1.487 1.00 74.19 86 GLY A C 1
ATOM 651 O O . GLY A 1 86 ? -7.413 8.896 2.192 1.00 74.19 86 GLY A O 1
ATOM 652 N N . PHE A 1 87 ? -6.275 9.245 0.290 1.00 66.31 87 PHE A N 1
ATOM 653 C CA . PHE A 1 87 ? -6.503 7.899 -0.249 1.00 66.31 87 PHE A CA 1
ATOM 654 C C . PHE A 1 87 ? -5.630 6.843 0.432 1.00 66.31 87 PHE A C 1
ATOM 656 O O . PHE A 1 87 ? -6.029 5.684 0.534 1.00 66.31 87 PHE A O 1
ATOM 663 N N . ILE A 1 88 ? -4.451 7.243 0.913 1.00 72.38 88 ILE A N 1
ATOM 664 C CA . ILE A 1 88 ? -3.520 6.391 1.653 1.00 72.38 88 ILE A CA 1
ATOM 665 C C . ILE A 1 88 ? -3.300 7.014 3.030 1.00 72.38 88 ILE A C 1
ATOM 667 O O . ILE A 1 88 ? -3.022 8.202 3.134 1.00 72.38 88 ILE A O 1
ATOM 671 N N . LYS A 1 89 ? -3.408 6.228 4.105 1.00 76.69 89 LYS A N 1
ATOM 672 C CA . LYS A 1 89 ? -3.092 6.721 5.458 1.00 76.69 89 LYS A CA 1
ATOM 673 C C . LYS A 1 89 ? -1.623 6.485 5.815 1.00 76.69 89 LYS A C 1
ATOM 675 O O . LYS A 1 89 ? -0.963 7.372 6.349 1.00 76.69 89 LYS A O 1
ATOM 680 N N . HIS A 1 90 ? -1.100 5.313 5.466 1.00 79.62 90 HIS A N 1
ATOM 681 C CA . HIS A 1 90 ? 0.253 4.882 5.798 1.00 79.62 90 HIS A CA 1
ATOM 682 C C . HIS A 1 90 ? 0.915 4.199 4.602 1.00 79.62 90 HIS A C 1
ATOM 684 O O . HIS A 1 90 ? 0.227 3.530 3.833 1.00 79.62 90 HIS A O 1
ATOM 690 N N . ILE A 1 91 ? 2.234 4.355 4.467 1.00 75.75 91 ILE A N 1
ATOM 691 C CA . ILE A 1 91 ? 3.016 3.787 3.365 1.00 75.75 91 ILE A CA 1
ATOM 692 C C . ILE A 1 91 ? 4.049 2.807 3.933 1.00 75.75 91 ILE A C 1
ATOM 694 O O . ILE A 1 91 ? 4.788 3.138 4.864 1.00 75.75 91 ILE A O 1
ATOM 698 N N . GLY A 1 92 ? 4.082 1.601 3.367 1.00 82.06 92 GLY A N 1
ATOM 699 C CA . GLY A 1 92 ? 5.099 0.584 3.623 1.00 82.06 92 GLY A CA 1
ATOM 700 C C . GLY A 1 92 ? 5.939 0.303 2.376 1.00 82.06 92 GLY A C 1
ATOM 701 O O . GLY A 1 92 ? 5.503 0.550 1.250 1.00 82.06 92 GLY A O 1
ATOM 702 N N . LEU A 1 93 ? 7.147 -0.221 2.575 1.00 78.75 93 LEU A N 1
ATOM 703 C CA . LEU A 1 93 ? 8.048 -0.647 1.498 1.00 78.75 93 LEU A CA 1
ATOM 704 C C . LEU A 1 93 ? 8.212 -2.174 1.500 1.00 78.75 93 LEU A C 1
ATOM 706 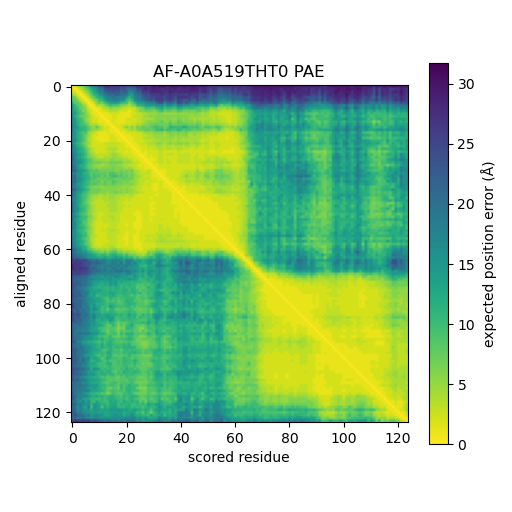O O . LEU A 1 93 ? 7.990 -2.831 2.518 1.00 78.75 93 LEU A O 1
ATOM 710 N N . SER A 1 94 ? 8.634 -2.750 0.375 1.00 79.56 94 SER A N 1
ATOM 711 C CA . SER A 1 94 ? 8.967 -4.177 0.289 1.00 79.56 94 SER A CA 1
ATOM 712 C C . SER A 1 94 ? 10.168 -4.410 -0.607 1.00 79.56 94 SER A C 1
ATOM 714 O O . SER A 1 94 ? 10.328 -3.706 -1.599 1.00 79.56 94 SER A O 1
ATOM 716 N N . GLU A 1 95 ? 10.979 -5.406 -0.255 1.00 79.12 95 GLU A N 1
ATOM 717 C CA . GLU A 1 95 ? 12.195 -5.794 -0.978 1.00 79.12 95 GLU A CA 1
ATOM 718 C C . GLU A 1 95 ? 13.158 -4.611 -1.198 1.00 79.12 95 GLU A C 1
ATOM 720 O O . GLU A 1 95 ? 13.673 -4.409 -2.298 1.00 79.12 95 GLU A O 1
ATOM 725 N N . VAL A 1 96 ? 13.378 -3.814 -0.146 1.00 78.81 96 VAL A N 1
ATOM 726 C CA . VAL A 1 96 ? 14.252 -2.626 -0.162 1.00 78.81 96 VAL A CA 1
ATOM 727 C C . VAL A 1 96 ? 15.421 -2.755 0.809 1.00 78.81 96 VAL A C 1
ATOM 729 O O . VAL A 1 96 ? 15.282 -3.322 1.895 1.00 78.81 96 VAL A O 1
ATOM 732 N N . ASP A 1 97 ? 16.564 -2.177 0.456 1.00 84.25 97 ASP A N 1
ATOM 733 C CA . ASP A 1 97 ? 17.700 -2.024 1.366 1.00 84.25 97 ASP A CA 1
ATOM 734 C C . ASP A 1 97 ? 17.600 -0.757 2.244 1.00 84.25 97 ASP A C 1
ATOM 736 O O . ASP A 1 97 ? 16.673 0.052 2.147 1.00 84.25 97 ASP A O 1
ATOM 740 N N . VAL A 1 98 ? 18.572 -0.586 3.145 1.00 87.62 98 VAL A N 1
ATOM 741 C CA . VAL A 1 98 ? 18.625 0.548 4.084 1.00 87.62 98 VAL A CA 1
ATOM 742 C C . VAL A 1 98 ? 18.731 1.899 3.375 1.00 87.62 98 VAL A C 1
ATOM 744 O O . VAL A 1 98 ? 18.174 2.886 3.861 1.00 87.62 98 VAL A O 1
ATOM 747 N N . ASP A 1 99 ? 19.443 1.979 2.256 1.00 87.69 99 ASP A N 1
ATOM 748 C CA . ASP A 1 99 ? 19.651 3.245 1.560 1.00 87.69 99 ASP A CA 1
ATOM 749 C C . ASP A 1 99 ? 18.406 3.637 0.757 1.00 87.69 99 ASP A C 1
ATOM 751 O O . ASP A 1 99 ? 18.022 4.808 0.753 1.00 87.69 99 ASP A O 1
ATOM 755 N N . GLN A 1 100 ? 17.691 2.660 0.198 1.00 84.00 100 GLN A N 1
ATOM 756 C CA . GLN A 1 100 ? 16.367 2.858 -0.389 1.00 84.00 100 GLN A CA 1
ATOM 757 C C . GLN A 1 100 ? 15.334 3.312 0.654 1.00 84.00 100 GLN A C 1
ATOM 759 O O . GLN A 1 100 ? 14.550 4.220 0.375 1.00 84.00 100 GLN A O 1
ATOM 764 N N . ILE A 1 101 ? 15.360 2.755 1.873 1.00 86.56 101 ILE A N 1
ATOM 765 C CA . ILE A 1 101 ? 14.493 3.217 2.974 1.00 86.56 101 ILE A CA 1
ATOM 766 C C . ILE A 1 101 ? 14.785 4.682 3.305 1.00 86.56 101 ILE A C 1
ATOM 768 O O . ILE A 1 101 ? 13.863 5.497 3.337 1.00 86.56 101 ILE A O 1
ATOM 772 N N . LYS A 1 102 ? 16.060 5.042 3.509 1.00 89.62 102 LYS A N 1
ATOM 773 C CA . LYS A 1 102 ? 16.449 6.436 3.785 1.00 89.62 102 LYS A CA 1
ATOM 774 C C . LYS A 1 102 ? 15.995 7.370 2.670 1.00 89.62 102 LYS A C 1
ATOM 776 O O . LYS A 1 102 ? 15.505 8.458 2.958 1.00 89.62 102 LYS A O 1
ATOM 781 N N . LYS A 1 103 ? 16.118 6.935 1.413 1.00 86.44 103 LYS A N 1
ATOM 782 C CA . LYS A 1 103 ? 15.676 7.713 0.257 1.00 86.44 103 LYS A CA 1
ATOM 783 C C . LYS A 1 103 ? 14.166 7.947 0.276 1.00 86.44 103 LYS A C 1
ATOM 785 O O . LYS A 1 103 ? 13.735 9.078 0.086 1.00 86.44 103 LYS A O 1
ATOM 790 N N . ALA A 1 104 ? 13.367 6.918 0.555 1.00 85.88 104 ALA A N 1
ATOM 791 C CA . ALA A 1 104 ? 11.912 7.039 0.678 1.00 85.88 104 ALA A CA 1
ATOM 792 C C . ALA A 1 104 ? 11.497 7.985 1.817 1.00 85.88 104 ALA A C 1
ATOM 794 O O . ALA A 1 104 ? 10.564 8.776 1.668 1.00 85.88 104 ALA A O 1
ATOM 795 N N . GLN A 1 105 ? 12.231 7.957 2.936 1.00 90.44 105 GLN A N 1
ATOM 796 C CA . GLN A 1 105 ? 11.986 8.824 4.093 1.00 90.44 105 GLN A CA 1
ATOM 797 C C . GLN A 1 105 ? 12.198 10.322 3.805 1.00 90.44 105 GLN A C 1
ATOM 799 O O . GLN A 1 105 ? 11.722 11.159 4.571 1.00 90.44 105 GLN A O 1
ATOM 804 N N . GLU A 1 106 ? 12.842 10.690 2.691 1.00 92.12 106 GLU A N 1
ATOM 805 C CA . GLU A 1 106 ? 12.879 12.080 2.209 1.00 92.12 106 GLU A CA 1
ATOM 806 C C . GLU A 1 106 ? 11.501 12.563 1.699 1.00 92.12 106 GLU A C 1
ATOM 808 O O . GLU A 1 106 ? 11.255 13.769 1.612 1.00 92.12 106 GLU A O 1
ATOM 813 N N . PHE A 1 107 ? 10.583 11.645 1.367 1.00 87.38 107 PHE A N 1
ATOM 814 C CA . PHE A 1 107 ? 9.295 11.949 0.736 1.00 87.38 107 PHE A CA 1
ATOM 815 C C . PHE A 1 107 ? 8.108 11.826 1.695 1.00 87.38 107 PHE A C 1
ATOM 817 O O . PHE A 1 107 ? 7.246 12.715 1.691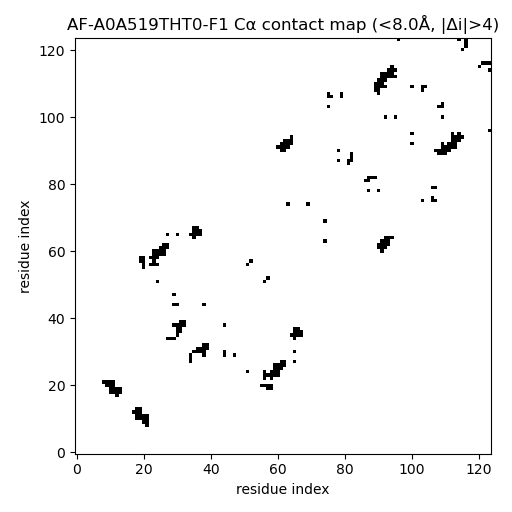 1.00 87.38 107 PHE A O 1
ATOM 824 N N . PHE A 1 108 ? 8.062 10.751 2.486 1.00 84.81 108 PHE A N 1
ATOM 825 C CA . PHE A 1 108 ? 6.972 10.405 3.405 1.00 84.81 108 PHE A CA 1
ATOM 826 C C . PHE A 1 108 ? 7.463 9.528 4.566 1.00 84.81 108 PHE A C 1
ATOM 828 O O . PHE A 1 108 ? 8.553 8.963 4.531 1.00 84.81 108 PHE A O 1
ATOM 835 N N . GLU A 1 109 ? 6.637 9.389 5.603 1.00 87.75 109 GLU A N 1
ATOM 836 C CA . GLU A 1 109 ? 6.904 8.450 6.692 1.00 87.75 109 GLU A CA 1
ATOM 837 C C . GLU A 1 109 ? 6.723 7.001 6.212 1.00 87.75 109 GLU A C 1
ATOM 839 O O . GLU A 1 109 ? 5.630 6.599 5.807 1.00 87.75 109 GLU A O 1
ATOM 844 N N . VAL A 1 110 ? 7.799 6.215 6.282 1.00 84.69 110 VAL A N 1
ATOM 845 C CA . VAL A 1 110 ? 7.770 4.764 6.062 1.00 84.69 110 VAL A CA 1
ATOM 846 C C . VAL A 1 110 ? 7.415 4.088 7.382 1.00 84.69 110 VAL A C 1
ATOM 848 O O . VAL A 1 110 ? 8.224 4.089 8.310 1.00 84.69 110 VAL A O 1
ATOM 851 N N . VAL A 1 111 ? 6.220 3.501 7.478 1.00 83.94 111 VAL A N 1
ATOM 852 C CA . VAL A 1 111 ? 5.738 2.901 8.739 1.00 83.94 111 VAL A CA 1
ATOM 853 C C . VAL A 1 111 ? 6.061 1.411 8.871 1.00 83.94 111 VAL A C 1
ATOM 855 O O . VAL A 1 111 ? 5.995 0.854 9.966 1.00 83.94 111 VAL A O 1
ATOM 858 N N . SER A 1 112 ? 6.374 0.740 7.761 1.00 82.25 112 SER A N 1
ATOM 859 C CA . SER A 1 112 ? 6.694 -0.687 7.725 1.00 82.25 112 SER A CA 1
ATOM 860 C C . SER A 1 112 ? 7.595 -1.031 6.538 1.00 82.25 112 SER A C 1
ATOM 862 O O . SER A 1 112 ? 7.570 -0.372 5.498 1.00 82.25 112 SER A O 1
ATOM 864 N N . VAL A 1 113 ? 8.393 -2.088 6.698 1.00 81.50 113 VAL A N 1
ATOM 865 C CA . VAL A 1 113 ? 9.196 -2.692 5.629 1.00 81.50 113 VAL A CA 1
ATOM 866 C C . VAL A 1 113 ? 8.983 -4.201 5.665 1.00 81.50 113 VAL A C 1
ATOM 868 O O . VAL A 1 113 ? 9.108 -4.815 6.725 1.00 81.50 113 VAL A O 1
ATOM 871 N N . GLN A 1 114 ? 8.657 -4.799 4.519 1.00 79.62 114 GLN A N 1
ATOM 872 C CA . GLN A 1 114 ? 8.491 -6.243 4.355 1.00 79.62 114 GLN A CA 1
ATOM 873 C C . GLN A 1 114 ? 9.509 -6.778 3.339 1.00 79.62 114 GLN A C 1
ATOM 875 O O . GLN A 1 114 ? 9.288 -6.694 2.134 1.00 79.62 114 GLN A O 1
ATOM 880 N N . ASN A 1 115 ? 10.607 -7.359 3.818 1.00 81.50 115 ASN A N 1
ATOM 881 C CA . ASN A 1 115 ? 11.616 -8.000 2.968 1.00 81.50 115 ASN A CA 1
ATOM 882 C C . ASN A 1 115 ? 11.535 -9.524 3.065 1.00 81.50 115 ASN A C 1
ATOM 884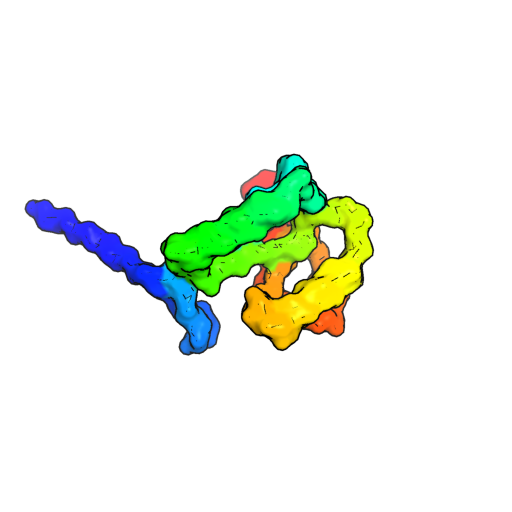 O O . ASN A 1 115 ? 11.077 -10.072 4.074 1.00 81.50 115 ASN A O 1
ATOM 888 N N . MET A 1 116 ? 12.032 -10.214 2.039 1.00 74.19 116 MET A N 1
ATOM 889 C CA . MET A 1 116 ? 12.150 -11.666 2.059 1.00 74.19 116 MET A CA 1
ATOM 890 C C . MET A 1 116 ? 13.111 -12.141 3.161 1.00 74.19 116 MET A C 1
ATOM 892 O O . MET A 1 116 ? 14.327 -12.052 3.026 1.00 74.19 116 MET A O 1
ATOM 896 N N . TYR A 1 117 ? 12.560 -12.729 4.226 1.00 72.19 117 TYR A N 1
ATOM 897 C CA . TYR A 1 117 ? 13.327 -13.379 5.291 1.00 72.19 117 TYR A CA 1
ATOM 898 C C . TYR A 1 117 ? 12.707 -14.737 5.646 1.00 72.19 117 TYR A C 1
ATOM 900 O O . TYR A 1 117 ? 11.532 -14.835 5.993 1.00 72.19 117 TYR A O 1
ATOM 908 N N . SER A 1 118 ? 13.483 -15.813 5.539 1.00 67.38 118 SER A N 1
ATOM 909 C CA . SER A 1 118 ? 13.045 -17.197 5.741 1.00 67.38 118 SER A CA 1
ATOM 910 C C . SER A 1 118 ? 14.181 -18.091 6.253 1.00 67.38 118 SER A C 1
ATOM 912 O O . SER A 1 118 ? 15.326 -17.660 6.392 1.00 67.38 118 SER A O 1
ATOM 914 N N . VAL A 1 119 ? 13.877 -19.364 6.532 1.00 63.00 119 VAL A N 1
ATOM 915 C CA . VAL A 1 119 ? 14.879 -20.358 6.963 1.00 63.00 119 VAL A CA 1
ATOM 916 C C . VAL A 1 119 ? 16.029 -20.460 5.957 1.00 63.00 119 VAL A C 1
ATOM 918 O O . VAL A 1 119 ? 17.186 -20.494 6.383 1.00 63.00 119 VAL A O 1
ATOM 921 N N . ASP A 1 120 ? 15.698 -20.412 4.664 1.00 75.19 120 ASP A N 1
ATOM 922 C CA . ASP A 1 120 ? 16.624 -20.577 3.539 1.00 75.19 120 ASP A CA 1
ATOM 923 C C . ASP A 1 120 ? 17.147 -19.241 2.983 1.00 75.19 120 ASP A C 1
ATOM 925 O O . ASP A 1 120 ? 18.080 -19.216 2.181 1.00 75.19 120 ASP A O 1
ATOM 929 N N . ASN A 1 121 ? 16.579 -18.114 3.424 1.00 53.69 121 ASN A N 1
ATOM 930 C CA . ASN A 1 121 ? 17.011 -16.776 3.034 1.00 53.69 121 ASN A CA 1
ATOM 931 C C . ASN A 1 121 ? 17.041 -15.840 4.246 1.00 53.69 121 ASN A C 1
ATOM 933 O O . ASN A 1 121 ? 16.021 -15.282 4.630 1.00 53.69 121 ASN A O 1
ATOM 937 N N . ARG A 1 122 ? 18.221 -15.663 4.845 1.00 77.75 122 ARG A N 1
ATOM 938 C CA . ARG A 1 122 ? 18.425 -14.815 6.033 1.00 77.75 122 ARG A CA 1
ATOM 939 C C . ARG A 1 122 ? 19.207 -13.539 5.737 1.00 77.75 122 ARG A C 1
ATOM 941 O O . ARG A 1 122 ? 19.819 -12.978 6.645 1.00 77.75 122 ARG A O 1
ATOM 948 N N . LYS A 1 123 ? 19.271 -13.137 4.469 1.00 68.12 123 LYS A N 1
ATOM 949 C CA . LYS A 1 123 ? 19.954 -11.908 4.073 1.00 68.12 123 LYS A CA 1
ATOM 950 C C . LYS A 1 123 ? 18.987 -10.740 4.254 1.00 68.12 123 LYS A C 1
ATOM 952 O O . LYS A 1 123 ? 17.838 -10.837 3.841 1.00 68.12 123 LYS A O 1
ATOM 957 N N . TRP A 1 124 ? 19.471 -9.693 4.907 1.00 62.03 124 TRP A N 1
ATOM 958 C CA . TRP A 1 124 ? 18.832 -8.389 5.036 1.00 62.03 124 TRP A CA 1
ATOM 959 C C . TRP A 1 124 ? 19.824 -7.379 4.476 1.00 62.03 124 TRP A C 1
ATOM 961 O O . TRP A 1 124 ? 21.010 -7.475 4.871 1.00 62.03 124 TRP A O 1
#

pLDDT: mean 78.22, std 10.7, range [46.41, 92.12]

Radius of gyration: 16.97 Å; Cα contacts (8 Å, |Δi|>4): 142; chains: 1; bounding box: 40×44×44 Å

Sequence (124 aa):
MATTTASYPATFTIGGDLTVNRLGYGAMRITGKGIWGPPADHDESIRVLKRAVELGVNFIDTADSYGPNVPVEDTFNFLKKAQQDGFIKHIGLSEVDVDQIKKAQEFFEVVSVQNMYSVDNRKW